Protein AF-A0A553XWP9-F1 (afdb_monomer)

Mean predicted aligned error: 7.59 Å

pLDDT: mean 85.38, std 12.14, range [38.75, 96.44]

Secondary structure (DSSP, 8-state):
---PPPPHHHHHHHHHHHHHHHHHHHHHHHHHHHHHHHHHHHHHHHHHH--STTHHHHHHHHHHHHHHHHHHHHHHHHHHHHHHHHHHHHHHHHHHHHHHTT-

Radius of gyration: 22.47 Å; Cα contacts (8 Å, |Δi|>4): 25; chains: 1; bounding box: 47×30×66 Å

Organism: NCBI:txid2595054

Sequence (103 aa):
MASRSFTLNEFRIELDRLHDTIGTVGGCTAAIEADIAAVKEAFRLAEAVWQSPSSATFSGLQREFSDHMDTLVTLLHEMKRRMKAAYDMYHEVETKNTKNFHK

Solvent-accessible surface area (backbone atoms only — not comparable to full-atom values): 5866 Å² total; per-residue (Å²): 132,85,81,78,83,70,51,73,65,57,49,51,52,52,50,52,52,49,52,54,48,49,51,51,52,51,53,53,48,54,51,52,52,51,52,50,50,52,50,53,50,52,51,54,58,50,57,75,71,53,88,53,93,59,45,67,61,52,56,49,51,58,47,55,51,48,56,55,49,53,51,50,52,51,53,50,51,51,52,51,51,51,53,49,53,52,50,54,53,52,52,49,51,50,56,53,50,59,61,61,76,74,116

Nearest PDB structures (foldseek):
  3fav-assembly2_C  TM=9.329E-01  e=2.638E-02  Mycobacterium tuberculosis H37Rv
  4lws-assembly3_A  TM=8.725E-01  e=1.020E-01  Thermomonospora curvata DSM 43183
  8qhx-assembly1_D  TM=4.657E-01  e=2.209E+00  Synechocystis sp. PCC 6803
  8tgd-assembly1_B  TM=4.593E-01  e=5.555E+00  Homo sapiens
  5ul1-assembly1_B  TM=3.954E-01  e=4.912E+00  Homo sapiens

Foldseek 3Di:
DDPDDDDLVRLVVVLVVLVVVLVVLVVVLVVLVVVLVVVLVVLVVCLVPDPDPCSVVSVVVSVVSVVVSVVVSVVSVVVSVVSVVVSVVSVVVSVVVVVVVVD

InterPro domains:
  IPR010310 Type VII secretion system ESAT-6-like [PF06013] (11-94)
  IPR036689 ESAT-6-like superfamily [SSF140453] (10-102)

Structure (mmCIF, N/CA/C/O backbone):
data_AF-A0A553XWP9-F1
#
_entry.id   AF-A0A553XWP9-F1
#
loop_
_atom_site.group_PDB
_atom_site.id
_atom_site.type_symbol
_atom_site.label_atom_id
_atom_site.label_alt_id
_atom_site.label_comp_id
_atom_site.label_asym_id
_atom_site.label_entity_id
_atom_site.label_seq_id
_atom_site.pdbx_PDB_ins_code
_atom_site.Cartn_x
_atom_site.Cartn_y
_atom_site.Cartn_z
_atom_site.occupancy
_atom_site.B_iso_or_equiv
_atom_site.auth_seq_id
_atom_site.auth_comp_id
_atom_site.auth_asym_id
_atom_site.auth_atom_id
_atom_site.pdbx_PDB_model_num
ATOM 1 N N . MET A 1 1 ? -18.083 24.447 15.987 1.00 38.75 1 MET A N 1
ATOM 2 C CA . MET A 1 1 ? -18.414 23.149 15.363 1.00 38.75 1 MET A CA 1
ATOM 3 C C . MET A 1 1 ? -19.050 22.293 16.439 1.00 38.75 1 MET A C 1
ATOM 5 O O . MET A 1 1 ? -18.400 22.062 17.448 1.00 38.75 1 MET A O 1
ATOM 9 N N . ALA A 1 2 ? -20.334 21.956 16.313 1.00 43.81 2 ALA A N 1
ATOM 10 C CA . ALA A 1 2 ? -21.024 21.174 17.335 1.00 43.81 2 ALA A CA 1
ATOM 11 C C . ALA A 1 2 ? -20.480 19.739 17.327 1.00 43.81 2 ALA A C 1
ATOM 13 O O . ALA A 1 2 ? -20.570 19.052 16.310 1.00 43.81 2 ALA A O 1
ATOM 14 N N . SER A 1 3 ? -19.894 19.310 18.443 1.00 56.25 3 SER A N 1
ATOM 15 C CA . SER A 1 3 ? -19.486 17.928 18.674 1.00 56.25 3 SER A CA 1
ATOM 16 C C . SER A 1 3 ? -20.744 17.065 18.682 1.00 56.25 3 SER A C 1
ATOM 18 O O . SER A 1 3 ? -21.498 17.067 19.654 1.00 56.25 3 SER A O 1
ATOM 20 N N . ARG A 1 4 ? -21.030 16.387 17.569 1.00 68.56 4 ARG A N 1
ATOM 21 C CA . ARG A 1 4 ? -22.144 15.442 17.500 1.00 68.56 4 ARG A CA 1
ATOM 22 C C . ARG A 1 4 ? -21.849 14.314 18.489 1.00 68.56 4 ARG A C 1
ATOM 24 O O . ARG A 1 4 ? -20.827 13.644 18.370 1.00 68.56 4 ARG A O 1
ATOM 31 N N . SER A 1 5 ? -22.708 14.158 19.493 1.00 70.19 5 SER A N 1
ATOM 32 C CA . SER A 1 5 ? -22.655 13.011 20.398 1.00 70.19 5 SER A CA 1
ATOM 33 C C . SER A 1 5 ? -23.122 11.784 19.610 1.00 70.19 5 SER A C 1
ATOM 35 O O . SER A 1 5 ? -24.181 11.817 18.984 1.00 70.19 5 SER A O 1
ATOM 37 N N . PHE A 1 6 ? -22.278 10.755 19.566 1.00 73.38 6 PHE A N 1
ATOM 38 C CA . PHE A 1 6 ? -22.613 9.461 18.983 1.00 73.38 6 PHE A CA 1
ATOM 39 C C . PHE A 1 6 ? -23.277 8.588 20.045 1.00 73.38 6 PHE A C 1
ATOM 41 O O . PHE A 1 6 ? -22.828 8.541 21.193 1.00 73.38 6 PHE A O 1
ATOM 48 N N . THR A 1 7 ? -24.316 7.852 19.659 1.00 83.69 7 THR A N 1
ATOM 49 C CA . THR A 1 7 ? -24.782 6.715 20.456 1.00 83.69 7 THR A CA 1
ATOM 50 C C . THR A 1 7 ? -23.754 5.580 20.397 1.00 83.69 7 THR A C 1
ATOM 52 O O . THR A 1 7 ? -22.988 5.468 19.439 1.00 83.69 7 THR A O 1
ATOM 55 N N . LEU A 1 8 ? -23.748 4.693 21.399 1.00 80.62 8 LEU A N 1
ATOM 56 C CA . LEU A 1 8 ? -22.857 3.521 21.411 1.00 80.62 8 LEU A CA 1
ATOM 57 C C . LEU A 1 8 ? -23.034 2.637 20.166 1.00 80.62 8 LEU A C 1
ATOM 59 O O . LEU A 1 8 ? -22.059 2.111 19.641 1.00 80.62 8 LEU A O 1
ATOM 63 N N . ASN A 1 9 ? -24.268 2.504 19.674 1.00 83.06 9 ASN A N 1
ATOM 64 C CA . ASN A 1 9 ? -24.553 1.705 18.485 1.00 83.06 9 ASN A CA 1
ATOM 65 C C . ASN A 1 9 ? -23.989 2.354 17.211 1.00 83.06 9 ASN A C 1
ATOM 67 O O . ASN A 1 9 ? -23.373 1.675 16.398 1.00 83.06 9 ASN A O 1
ATOM 71 N N . GLU A 1 10 ? -24.144 3.673 17.053 1.00 84.56 10 GLU A N 1
ATOM 72 C CA . GLU A 1 10 ? -23.542 4.390 15.922 1.00 84.56 10 GLU A CA 1
ATOM 73 C C . GLU A 1 10 ? -22.011 4.329 15.977 1.00 84.56 10 GLU A C 1
ATOM 75 O O . GLU A 1 10 ? -21.379 4.119 14.949 1.00 84.56 10 GLU A O 1
ATOM 80 N N . PHE A 1 11 ? -21.412 4.440 17.166 1.00 83.44 11 PHE A N 1
ATOM 81 C CA . PHE A 1 11 ? -19.965 4.297 17.331 1.00 83.44 11 PHE A CA 1
ATOM 82 C C . PHE A 1 11 ? -19.463 2.914 16.893 1.00 83.44 11 PHE A C 1
ATOM 84 O O . PHE A 1 11 ? -18.469 2.831 16.173 1.00 83.44 11 PHE A O 1
ATOM 91 N N . ARG A 1 12 ? -20.172 1.835 17.257 1.00 84.50 12 ARG A N 1
ATOM 92 C CA . ARG A 1 12 ? -19.813 0.472 16.839 1.00 84.50 12 ARG A CA 1
ATOM 93 C C . ARG A 1 12 ? -19.933 0.274 15.326 1.00 84.50 12 ARG A C 1
ATOM 95 O O . ARG A 1 12 ? -19.038 -0.294 14.714 1.00 84.50 12 ARG A O 1
ATOM 102 N N . ILE A 1 13 ? -20.991 0.810 14.711 1.00 87.19 13 ILE A N 1
ATOM 103 C CA . ILE A 1 13 ? -21.169 0.785 13.249 1.00 87.19 13 ILE A CA 1
ATOM 104 C C . ILE A 1 13 ? -20.021 1.516 12.540 1.00 87.19 13 ILE A C 1
ATOM 106 O O . ILE A 1 13 ? -19.508 1.028 11.536 1.00 87.19 13 ILE A O 1
ATOM 110 N N . GLU A 1 14 ? -19.608 2.684 13.037 1.00 87.44 14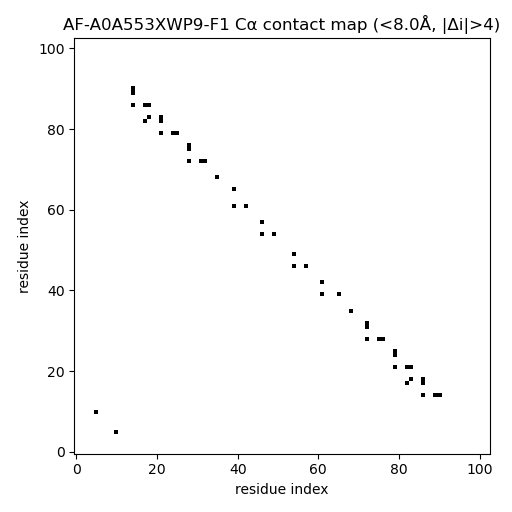 GLU A N 1
ATOM 111 C CA . GLU A 1 14 ? -18.485 3.430 12.456 1.00 87.44 14 GLU A CA 1
ATOM 112 C C . GLU A 1 14 ? -17.141 2.705 12.645 1.00 87.44 14 GLU A C 1
ATOM 114 O O . GLU A 1 14 ? -16.300 2.732 11.745 1.00 87.44 14 GLU A O 1
ATOM 119 N N . LEU A 1 15 ? -16.947 2.004 13.768 1.00 89.00 15 LEU A N 1
ATOM 120 C CA . LEU A 1 15 ? -15.781 1.144 13.992 1.00 89.00 15 LEU A CA 1
ATOM 121 C C . LEU A 1 15 ? -15.716 -0.027 13.002 1.00 89.00 15 LEU A C 1
ATOM 123 O O . LEU A 1 15 ? -14.658 -0.263 12.414 1.00 89.00 15 LEU A O 1
ATOM 127 N N . ASP A 1 16 ? -16.838 -0.711 12.773 1.00 89.50 16 ASP A N 1
ATOM 128 C CA . ASP A 1 16 ? -16.931 -1.802 11.796 1.00 89.50 16 ASP A CA 1
ATOM 129 C C . ASP A 1 16 ? -16.653 -1.284 10.372 1.00 89.50 16 ASP A C 1
ATOM 131 O O . ASP A 1 16 ? -15.844 -1.850 9.636 1.00 89.50 16 ASP A O 1
ATOM 135 N N . ARG A 1 17 ? -17.221 -0.127 10.003 1.00 91.56 17 ARG A N 1
ATOM 136 C CA . ARG A 1 17 ? -16.946 0.532 8.710 1.00 91.56 17 ARG A CA 1
ATOM 137 C C . ARG A 1 17 ? -15.474 0.893 8.534 1.00 91.56 17 ARG A C 1
ATOM 139 O O . ARG A 1 17 ? -14.930 0.756 7.434 1.00 91.56 17 ARG A O 1
ATOM 146 N N . LEU A 1 18 ? -14.818 1.368 9.594 1.00 90.62 18 LEU A N 1
ATOM 147 C CA . LEU A 1 18 ? -13.384 1.654 9.571 1.00 90.62 18 LEU A CA 1
ATOM 148 C C . LEU A 1 18 ? -12.576 0.367 9.357 1.00 90.62 18 LEU A C 1
ATOM 150 O O . LEU A 1 18 ? -11.628 0.374 8.571 1.00 90.62 18 LEU A O 1
ATOM 154 N N . HIS A 1 19 ? -12.965 -0.7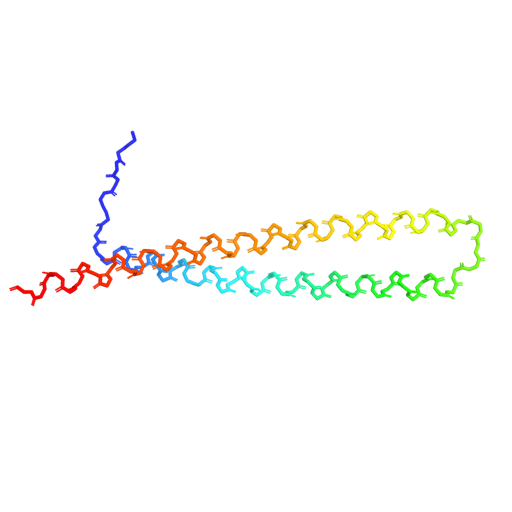35 10.000 1.00 91.81 19 HIS A N 1
ATOM 155 C CA . HIS A 1 19 ? -12.338 -2.041 9.804 1.00 91.81 19 HIS A CA 1
ATOM 156 C C . HIS A 1 19 ? -12.446 -2.527 8.349 1.00 91.81 19 HIS A C 1
ATOM 158 O O . HIS A 1 19 ? -11.431 -2.864 7.733 1.00 91.81 19 HIS A O 1
ATOM 164 N N . ASP A 1 20 ? -13.643 -2.470 7.765 1.00 92.69 20 ASP A N 1
ATOM 165 C CA . ASP A 1 20 ? -13.884 -2.848 6.366 1.00 92.69 20 ASP A CA 1
ATOM 166 C C . ASP A 1 20 ? -13.090 -1.970 5.388 1.00 92.69 20 ASP A C 1
ATOM 168 O O . ASP A 1 20 ? -12.515 -2.448 4.402 1.00 92.69 20 ASP A O 1
ATOM 172 N N . THR A 1 21 ? -13.001 -0.672 5.687 1.00 91.88 21 THR A N 1
ATOM 173 C CA . THR A 1 21 ? -12.214 0.283 4.899 1.00 91.88 21 THR A CA 1
ATOM 174 C C . THR A 1 21 ? -10.723 -0.050 4.956 1.00 91.88 21 THR A C 1
ATOM 176 O O . THR A 1 21 ? -10.055 -0.033 3.921 1.00 91.88 21 THR A O 1
ATOM 179 N N . ILE A 1 22 ? -10.190 -0.420 6.129 1.00 92.94 22 ILE A N 1
ATOM 180 C CA . ILE A 1 22 ? -8.803 -0.895 6.273 1.00 92.94 22 ILE A CA 1
ATOM 181 C C . ILE A 1 22 ? -8.568 -2.135 5.406 1.00 92.94 22 ILE A C 1
ATOM 183 O O . ILE A 1 22 ? -7.533 -2.219 4.740 1.00 92.94 22 ILE A O 1
ATOM 187 N N . GLY A 1 23 ? -9.516 -3.077 5.393 1.00 93.06 23 GLY A N 1
ATOM 188 C CA . GLY A 1 23 ? -9.460 -4.268 4.546 1.00 93.06 23 GLY A CA 1
ATOM 189 C C . GLY A 1 23 ? -9.416 -3.917 3.058 1.00 93.06 23 GLY A C 1
ATOM 190 O O . GLY A 1 23 ? -8.517 -4.360 2.343 1.00 93.06 23 GLY A O 1
ATOM 191 N N . THR A 1 24 ? -10.327 -3.051 2.615 1.00 93.69 24 THR A N 1
ATOM 192 C CA . THR A 1 24 ? -10.427 -2.597 1.219 1.00 93.69 24 THR A CA 1
ATOM 193 C C . THR A 1 24 ? -9.152 -1.889 0.766 1.00 93.69 24 THR A C 1
ATOM 195 O O . THR A 1 24 ? -8.554 -2.267 -0.240 1.00 93.69 24 THR A O 1
ATOM 198 N N . VAL A 1 25 ? -8.674 -0.908 1.539 1.00 90.75 25 VAL A N 1
ATOM 199 C CA . VAL A 1 25 ? -7.421 -0.195 1.246 1.00 90.75 25 VAL A CA 1
ATOM 200 C C . VAL A 1 25 ? -6.237 -1.155 1.253 1.00 90.75 25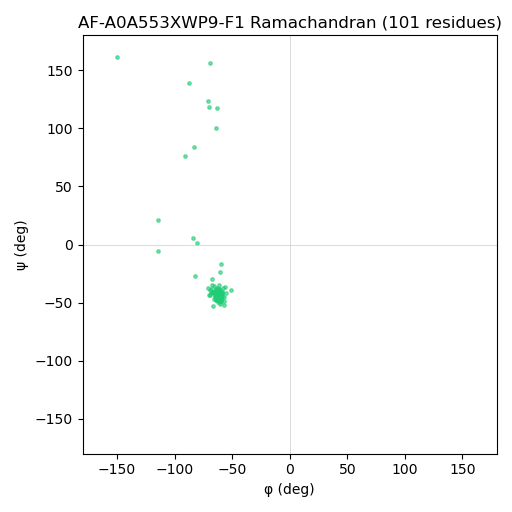 VAL A C 1
ATOM 202 O O . VAL A 1 25 ? -5.355 -1.042 0.404 1.00 90.75 25 VAL A O 1
ATOM 205 N N . GLY A 1 26 ? -6.209 -2.114 2.182 1.00 92.69 26 GLY A N 1
ATOM 206 C CA . GLY A 1 26 ? -5.187 -3.155 2.222 1.00 92.69 26 GLY A CA 1
ATOM 207 C C . GLY A 1 26 ? -5.149 -3.985 0.938 1.00 92.69 26 GLY A C 1
ATOM 208 O O . GLY A 1 26 ? -4.067 -4.186 0.392 1.00 92.69 26 GLY A O 1
ATOM 209 N N . GLY A 1 27 ? -6.312 -4.404 0.433 1.00 92.75 27 GLY A N 1
ATOM 210 C CA . GLY A 1 27 ? -6.430 -5.130 -0.833 1.00 92.75 27 GLY A CA 1
ATOM 211 C C . GLY A 1 27 ? -5.991 -4.296 -2.038 1.00 92.75 27 GLY A C 1
ATOM 212 O O . GLY A 1 27 ? -5.176 -4.754 -2.835 1.00 92.75 27 GLY A O 1
ATOM 213 N N . CYS A 1 28 ? -6.458 -3.048 -2.140 1.00 91.88 28 CYS A N 1
ATOM 214 C CA . CYS A 1 28 ? -6.046 -2.139 -3.213 1.00 91.88 28 CYS A CA 1
ATOM 215 C C . CYS A 1 28 ? -4.540 -1.846 -3.184 1.00 91.88 28 CYS A C 1
ATOM 217 O O . CYS A 1 28 ? -3.913 -1.792 -4.235 1.00 91.88 28 CYS A O 1
ATOM 219 N N . THR A 1 29 ? -3.950 -1.695 -1.993 1.00 92.69 29 THR A N 1
ATOM 220 C CA . THR A 1 29 ? -2.503 -1.476 -1.837 1.00 92.69 29 THR A CA 1
ATOM 221 C C . THR A 1 29 ? -1.715 -2.665 -2.382 1.00 92.69 29 THR A C 1
ATOM 223 O O . THR A 1 29 ? -0.813 -2.469 -3.188 1.00 92.69 29 THR A O 1
ATOM 226 N N . ALA A 1 30 ? -2.104 -3.891 -2.021 1.00 93.94 30 ALA A N 1
ATOM 227 C CA . ALA A 1 30 ? -1.442 -5.101 -2.508 1.00 93.94 30 ALA A CA 1
ATOM 228 C C . ALA A 1 30 ? -1.565 -5.271 -4.035 1.00 93.94 30 ALA A C 1
ATOM 230 O O . ALA A 1 30 ? -0.617 -5.702 -4.687 1.00 93.94 30 ALA A O 1
ATOM 231 N N . ALA A 1 31 ? -2.714 -4.908 -4.616 1.00 95.38 31 ALA A N 1
ATOM 232 C CA . ALA A 1 31 ? -2.896 -4.924 -6.067 1.00 95.38 31 ALA A CA 1
ATOM 233 C C . ALA A 1 31 ? -1.964 -3.920 -6.769 1.00 95.38 31 ALA A C 1
ATOM 235 O O . ALA A 1 31 ? -1.270 -4.284 -7.713 1.00 95.38 31 ALA A O 1
ATOM 236 N N . ILE A 1 32 ? -1.879 -2.688 -6.255 1.00 93.88 32 ILE A N 1
ATOM 237 C CA . ILE A 1 32 ? -0.984 -1.650 -6.787 1.00 93.88 32 ILE A CA 1
ATOM 238 C C . ILE A 1 32 ? 0.484 -2.089 -6.699 1.00 93.88 32 ILE A C 1
ATOM 240 O O . ILE A 1 32 ? 1.239 -1.900 -7.648 1.00 93.88 32 ILE A O 1
ATOM 244 N N . GLU A 1 33 ? 0.902 -2.702 -5.589 1.00 94.94 33 GLU A N 1
ATOM 245 C CA . GLU A 1 33 ? 2.262 -3.237 -5.443 1.00 94.94 33 GLU A CA 1
ATOM 246 C C . GLU A 1 33 ? 2.580 -4.315 -6.485 1.00 94.94 33 GLU A C 1
ATOM 248 O O . GLU A 1 33 ? 3.670 -4.312 -7.064 1.00 94.94 33 GLU A O 1
ATOM 253 N N . ALA A 1 34 ? 1.627 -5.212 -6.754 1.00 96.12 34 ALA A N 1
ATOM 254 C CA . ALA A 1 34 ? 1.776 -6.237 -7.779 1.00 96.12 34 ALA A CA 1
ATOM 255 C C . ALA A 1 34 ? 1.912 -5.624 -9.184 1.00 96.12 34 ALA A C 1
ATOM 257 O O . ALA A 1 34 ? 2.801 -6.021 -9.941 1.00 96.12 34 ALA A O 1
ATOM 258 N N . ASP A 1 35 ? 1.099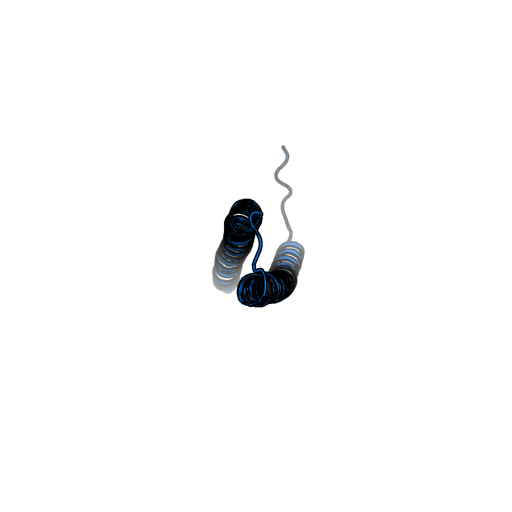 -4.616 -9.508 1.00 96.44 35 ASP A N 1
ATOM 259 C CA . ASP A 1 35 ? 1.162 -3.908 -10.791 1.00 96.44 35 ASP A CA 1
ATOM 260 C C . ASP A 1 35 ? 2.497 -3.166 -10.965 1.00 96.44 35 ASP A C 1
ATOM 262 O O . ASP A 1 35 ? 3.136 -3.252 -12.016 1.00 96.44 35 ASP A O 1
ATOM 266 N N . ILE A 1 36 ? 2.980 -2.488 -9.917 1.00 95.19 36 ILE A N 1
ATOM 267 C CA . ILE A 1 36 ? 4.290 -1.820 -9.917 1.00 95.19 36 ILE A CA 1
ATOM 268 C C . ILE A 1 36 ? 5.410 -2.833 -10.165 1.00 95.19 36 ILE A C 1
ATOM 270 O O . ILE A 1 36 ? 6.308 -2.571 -10.969 1.00 95.19 36 ILE A O 1
ATOM 274 N N . ALA A 1 37 ? 5.370 -3.988 -9.496 1.00 94.31 37 ALA A N 1
ATOM 275 C CA . ALA A 1 37 ? 6.363 -5.040 -9.678 1.00 94.31 37 ALA A CA 1
ATOM 276 C C . ALA A 1 37 ? 6.366 -5.574 -11.119 1.00 94.31 37 ALA A C 1
ATOM 278 O O . ALA A 1 37 ? 7.437 -5.744 -11.705 1.00 94.31 37 ALA A O 1
ATOM 279 N N . ALA A 1 38 ? 5.187 -5.763 -11.718 1.00 96.44 38 ALA A N 1
ATOM 280 C CA . ALA A 1 38 ? 5.059 -6.189 -13.108 1.00 96.44 38 ALA A CA 1
ATOM 281 C C . ALA A 1 38 ? 5.660 -5.166 -14.088 1.00 96.44 38 ALA A C 1
ATOM 283 O O . ALA A 1 38 ? 6.380 -5.544 -15.013 1.00 96.44 38 ALA A O 1
ATOM 284 N N . VAL A 1 39 ? 5.430 -3.867 -13.867 1.00 94.31 39 VAL A N 1
ATOM 285 C CA . VAL A 1 39 ? 6.017 -2.810 -14.708 1.00 94.31 39 VAL A CA 1
ATOM 286 C C . VAL A 1 39 ? 7.535 -2.717 -14.521 1.00 94.31 39 VAL A C 1
ATOM 288 O O . VAL A 1 39 ? 8.262 -2.604 -15.509 1.00 94.31 39 VAL A O 1
ATOM 291 N N . LYS A 1 40 ? 8.042 -2.817 -13.284 1.00 92.50 40 LYS A N 1
ATOM 292 C CA . LYS A 1 40 ? 9.493 -2.857 -13.014 1.00 92.50 40 LYS A CA 1
ATOM 293 C C . LYS A 1 40 ? 10.160 -4.039 -13.728 1.00 92.50 40 LYS A C 1
ATOM 295 O O . LYS A 1 40 ? 11.226 -3.869 -14.319 1.00 92.50 40 LYS A O 1
ATOM 300 N N . GLU A 1 41 ? 9.520 -5.207 -13.733 1.00 93.31 41 GLU A N 1
ATOM 301 C CA . GLU A 1 41 ? 10.017 -6.377 -14.464 1.00 93.31 41 GLU A CA 1
ATOM 302 C C . GLU A 1 41 ? 9.989 -6.161 -15.983 1.00 93.31 41 GLU A C 1
ATOM 304 O O . GLU A 1 41 ? 10.957 -6.487 -16.670 1.00 93.31 41 GLU A O 1
ATOM 309 N N . ALA A 1 42 ? 8.937 -5.537 -16.518 1.00 92.25 42 ALA A N 1
ATOM 310 C CA . ALA A 1 42 ? 8.874 -5.181 -17.933 1.00 92.25 42 ALA A CA 1
ATOM 311 C C . ALA A 1 42 ? 10.008 -4.221 -18.341 1.00 92.25 42 ALA A C 1
ATOM 313 O O . ALA A 1 42 ? 10.635 -4.429 -19.383 1.00 92.25 42 ALA A O 1
ATOM 314 N N . PHE A 1 43 ? 10.331 -3.220 -17.510 1.00 90.31 43 PHE A N 1
ATOM 315 C CA . PHE A 1 43 ? 11.484 -2.346 -17.748 1.00 90.31 43 PHE A CA 1
ATOM 316 C C . PHE A 1 43 ? 12.801 -3.125 -17.762 1.00 90.31 43 PHE A C 1
ATOM 318 O O . PHE A 1 43 ? 13.594 -2.955 -18.686 1.00 90.31 43 PHE A O 1
ATOM 325 N N . ARG A 1 44 ? 13.006 -4.026 -16.794 1.00 89.00 44 ARG A N 1
ATOM 326 C CA . ARG A 1 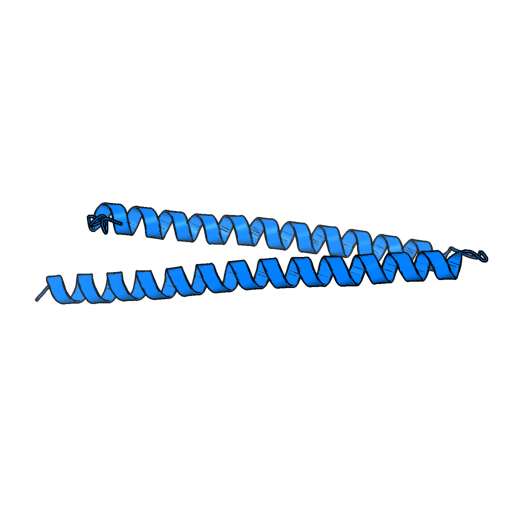44 ? 14.208 -4.869 -16.713 1.00 89.00 44 ARG A CA 1
ATOM 327 C C . ARG A 1 44 ? 14.384 -5.747 -17.957 1.00 89.00 44 ARG A C 1
ATOM 329 O O . ARG A 1 44 ? 15.493 -5.889 -18.468 1.00 89.00 44 ARG A O 1
ATOM 336 N N . LEU A 1 45 ? 13.297 -6.344 -18.448 1.00 90.31 45 LEU A N 1
ATOM 337 C CA . LEU A 1 45 ? 13.315 -7.172 -19.657 1.00 90.31 45 LEU A CA 1
ATOM 338 C C . LEU A 1 45 ? 13.610 -6.347 -20.912 1.00 90.31 45 LEU A C 1
ATOM 340 O O . LEU A 1 45 ? 14.374 -6.794 -21.766 1.00 90.31 45 LEU A O 1
ATOM 344 N N . ALA A 1 46 ? 13.036 -5.148 -21.016 1.00 87.31 46 ALA A N 1
ATOM 345 C CA . ALA A 1 46 ? 13.309 -4.241 -22.123 1.00 87.31 46 ALA A CA 1
ATOM 346 C C . ALA A 1 46 ? 14.772 -3.769 -22.120 1.00 87.31 46 ALA A C 1
ATOM 348 O O . ALA A 1 46 ? 15.415 -3.812 -23.166 1.00 87.31 46 ALA A O 1
ATOM 349 N N . GLU A 1 47 ? 15.330 -3.410 -20.958 1.00 84.69 47 GLU A N 1
ATOM 350 C CA . GLU A 1 47 ? 16.741 -3.021 -20.816 1.00 84.69 47 GLU A CA 1
ATOM 351 C C . GLU A 1 47 ? 17.692 -4.107 -21.337 1.00 84.69 47 GLU A C 1
ATOM 353 O O . GLU A 1 47 ? 18.640 -3.810 -22.062 1.00 84.69 47 GLU A O 1
ATOM 358 N N . ALA A 1 48 ? 17.400 -5.378 -21.035 1.00 84.62 48 ALA A N 1
ATOM 359 C CA . ALA A 1 48 ? 18.245 -6.512 -21.405 1.00 84.62 48 ALA A CA 1
ATOM 360 C C . ALA A 1 48 ? 18.438 -6.686 -22.924 1.00 84.62 48 ALA A C 1
ATOM 362 O O . ALA A 1 48 ? 19.420 -7.293 -23.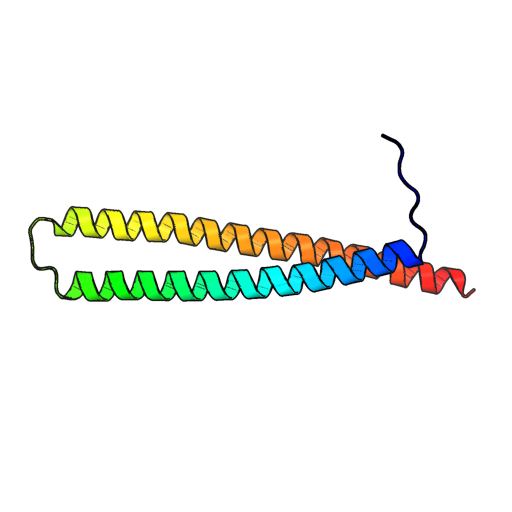354 1.00 84.62 48 ALA A O 1
ATOM 363 N N . VAL A 1 49 ? 17.515 -6.169 -23.738 1.00 84.31 49 VAL A N 1
ATOM 364 C CA . VAL A 1 49 ? 17.549 -6.288 -25.205 1.00 84.31 49 VAL A CA 1
ATOM 365 C C . VAL A 1 49 ? 17.742 -4.942 -25.912 1.00 84.31 49 VAL A C 1
ATOM 367 O O . VAL A 1 49 ? 17.920 -4.908 -27.131 1.00 84.31 49 VAL A O 1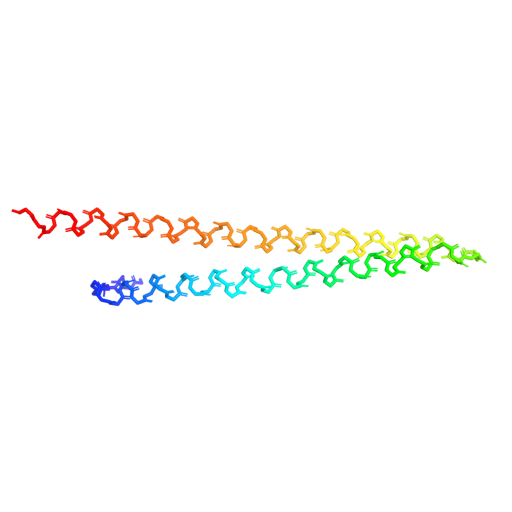
ATOM 370 N N . TRP A 1 50 ? 17.739 -3.827 -25.175 1.00 78.81 50 TRP A N 1
ATOM 371 C CA . TRP A 1 50 ? 17.803 -2.481 -25.743 1.00 78.81 50 TRP A CA 1
ATOM 372 C C . TRP A 1 50 ? 19.243 -2.049 -26.048 1.00 78.81 50 TRP A C 1
ATOM 374 O O . TRP A 1 50 ? 19.884 -1.324 -25.289 1.00 78.81 50 TRP A O 1
ATOM 384 N N . GLN A 1 51 ? 19.756 -2.453 -27.210 1.00 71.56 51 GLN A N 1
ATOM 385 C CA . GLN A 1 51 ? 21.058 -2.005 -27.718 1.00 71.56 51 GLN A CA 1
ATOM 386 C C . GLN A 1 51 ? 20.909 -0.750 -28.589 1.00 71.56 51 GLN A C 1
ATOM 388 O O . GLN A 1 51 ? 20.949 -0.824 -29.816 1.00 71.56 51 GLN A O 1
ATOM 393 N N . SER A 1 52 ? 20.703 0.423 -27.981 1.00 76.62 52 SER A N 1
ATOM 394 C CA . SER A 1 52 ? 20.725 1.679 -28.746 1.00 76.62 52 SER A CA 1
ATOM 395 C C . SER A 1 52 ? 21.199 2.899 -27.937 1.00 76.62 52 SER A C 1
ATOM 397 O O . SER A 1 52 ? 21.164 2.872 -26.703 1.00 76.62 52 SER A O 1
ATOM 399 N N . PRO A 1 53 ? 21.615 3.995 -28.611 1.00 68.69 53 PRO A N 1
ATOM 400 C CA . PRO A 1 53 ? 22.109 5.220 -27.969 1.00 68.69 53 PRO A CA 1
ATOM 401 C C . PRO A 1 53 ? 21.107 5.908 -27.028 1.00 68.69 53 PRO A C 1
ATOM 403 O O . PRO A 1 53 ? 21.507 6.729 -26.208 1.00 68.69 53 PRO A O 1
ATOM 406 N N . SER A 1 54 ? 19.813 5.579 -27.115 1.00 73.75 54 SER A N 1
ATOM 407 C CA . SER A 1 54 ? 18.762 6.089 -26.223 1.00 73.75 54 SER A CA 1
ATOM 408 C C . SER A 1 54 ? 18.636 5.316 -24.902 1.00 73.75 54 SER A C 1
ATOM 410 O O . SER A 1 54 ? 17.760 5.631 -24.097 1.00 73.75 54 SER A O 1
ATOM 412 N N . SER A 1 55 ? 19.529 4.355 -24.632 1.00 74.19 55 SER A N 1
ATOM 413 C CA . SER A 1 55 ? 19.609 3.630 -23.353 1.00 74.19 55 SER A CA 1
ATOM 414 C C . SER A 1 55 ? 19.653 4.575 -22.140 1.00 74.19 55 SER A C 1
ATOM 416 O O . SER A 1 55 ? 18.933 4.349 -21.175 1.00 74.19 55 SER A O 1
ATOM 418 N N . ALA A 1 56 ? 20.374 5.702 -22.219 1.00 76.38 56 ALA A N 1
ATOM 419 C CA . ALA A 1 56 ? 20.432 6.677 -21.124 1.00 76.38 56 ALA A CA 1
ATOM 420 C C . ALA A 1 56 ? 19.063 7.302 -20.784 1.00 76.38 56 ALA A C 1
ATOM 422 O O . ALA A 1 56 ? 18.743 7.500 -19.612 1.00 76.38 56 ALA A O 1
ATOM 423 N N . THR A 1 57 ? 18.235 7.591 -21.794 1.00 81.75 57 THR A N 1
ATOM 424 C CA . THR A 1 57 ? 16.871 8.113 -21.597 1.00 81.75 57 THR A CA 1
ATOM 425 C C . THR A 1 57 ? 15.963 7.050 -20.983 1.00 81.75 57 THR A C 1
ATOM 427 O O . THR A 1 57 ? 15.163 7.355 -20.102 1.00 81.75 57 THR A O 1
ATOM 430 N N . PHE A 1 58 ? 16.121 5.795 -21.407 1.00 84.31 58 PHE A N 1
ATOM 431 C CA . PHE A 1 58 ? 15.373 4.665 -20.866 1.00 84.31 58 PHE A CA 1
ATOM 432 C C . PHE A 1 58 ? 15.702 4.411 -19.385 1.00 84.31 58 PHE A C 1
ATOM 434 O O . PHE A 1 58 ? 14.791 4.307 -18.564 1.00 84.31 58 PHE A O 1
ATOM 441 N N . SER A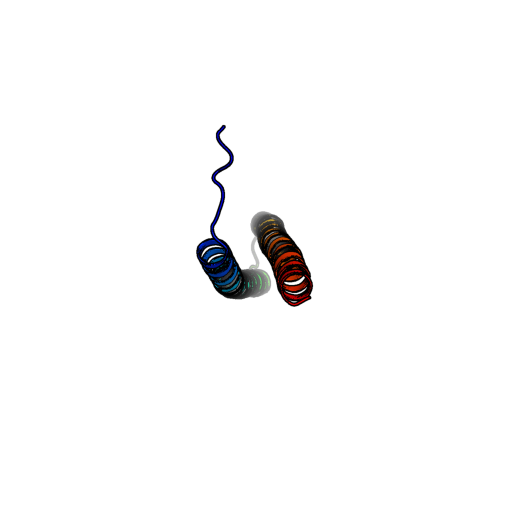 1 59 ? 16.985 4.421 -19.012 1.00 84.06 59 SER A N 1
ATOM 442 C CA . SER A 1 59 ? 17.410 4.299 -17.610 1.00 84.06 59 SER A CA 1
ATOM 443 C C . SER A 1 59 ? 16.885 5.450 -16.738 1.00 84.06 59 SER A C 1
ATOM 445 O O . SER A 1 59 ? 16.560 5.241 -15.569 1.00 84.06 59 SER A O 1
ATOM 447 N N . GLY A 1 60 ? 16.781 6.664 -17.296 1.00 88.12 60 GLY A N 1
ATOM 448 C CA . GLY A 1 60 ? 16.160 7.810 -16.625 1.00 88.12 60 GLY A CA 1
ATOM 449 C C . GLY A 1 60 ? 14.680 7.573 -16.320 1.00 88.12 60 GLY A C 1
ATOM 450 O O . GLY A 1 60 ? 14.264 7.707 -15.171 1.00 88.12 60 GLY A O 1
ATOM 451 N N . LEU A 1 61 ? 13.914 7.123 -17.317 1.00 88.31 61 LEU A N 1
ATOM 452 C CA . LEU A 1 61 ? 12.494 6.796 -17.163 1.00 88.31 61 LEU A CA 1
ATOM 453 C C . LEU A 1 61 ? 12.261 5.689 -16.123 1.00 88.31 61 LEU A C 1
ATOM 455 O O . LEU A 1 61 ? 11.376 5.808 -15.279 1.00 88.31 61 LEU A O 1
ATOM 459 N N . GLN A 1 62 ? 13.064 4.622 -16.158 1.00 90.06 62 GLN A N 1
ATOM 460 C CA . GLN A 1 62 ? 12.967 3.518 -15.200 1.00 90.06 62 GLN A CA 1
ATOM 461 C C . GLN A 1 62 ? 13.219 3.982 -13.759 1.00 90.06 62 GLN A C 1
ATOM 463 O O . GLN A 1 62 ? 12.542 3.522 -12.831 1.00 90.06 62 GLN A O 1
ATOM 468 N N . ARG A 1 63 ? 14.173 4.902 -13.564 1.00 91.31 63 ARG A N 1
ATOM 469 C CA . ARG A 1 63 ? 14.451 5.506 -12.258 1.00 91.31 63 ARG A CA 1
ATOM 470 C C . ARG A 1 63 ? 13.281 6.362 -11.786 1.00 91.31 63 ARG A C 1
ATOM 472 O O . ARG A 1 63 ? 12.766 6.106 -10.707 1.00 91.31 63 ARG A O 1
ATOM 479 N N . GLU A 1 64 ? 12.820 7.304 -12.606 1.00 93.44 64 GLU A N 1
ATOM 480 C CA . GLU A 1 64 ? 11.694 8.178 -12.251 1.00 93.44 64 GLU A CA 1
ATOM 481 C C . GLU A 1 64 ? 10.423 7.381 -11.944 1.00 93.44 64 GLU A C 1
ATOM 483 O O . GLU A 1 64 ? 9.716 7.678 -10.982 1.00 93.44 64 GLU A O 1
ATOM 488 N N . PHE A 1 65 ? 10.137 6.335 -12.725 1.00 93.12 65 PHE A N 1
ATOM 489 C CA . PHE A 1 65 ? 9.031 5.431 -12.428 1.00 93.12 65 PHE A CA 1
ATOM 490 C C . PHE A 1 65 ? 9.211 4.764 -11.061 1.00 93.12 65 PHE A C 1
ATOM 492 O O . PHE A 1 65 ? 8.286 4.769 -10.251 1.00 93.12 65 PHE A O 1
ATOM 499 N N . SER A 1 66 ? 10.397 4.215 -10.789 1.00 91.75 66 SER A N 1
ATOM 500 C CA . SER A 1 66 ? 10.676 3.536 -9.521 1.00 91.75 66 SER A CA 1
ATOM 501 C C . SER A 1 66 ? 10.521 4.479 -8.328 1.00 91.75 66 SER A C 1
ATOM 503 O O . SER A 1 66 ? 9.820 4.127 -7.384 1.00 91.75 66 SER A O 1
ATOM 505 N N . ASP A 1 67 ? 11.071 5.691 -8.407 1.00 95.06 67 ASP A N 1
ATOM 506 C CA . ASP A 1 67 ? 11.026 6.681 -7.327 1.00 95.06 67 ASP A CA 1
ATOM 507 C C . ASP A 1 67 ? 9.585 7.135 -7.022 1.00 95.06 67 ASP A C 1
ATOM 509 O O . ASP A 1 67 ? 9.158 7.191 -5.860 1.00 95.06 67 ASP A O 1
ATOM 513 N N . HIS A 1 68 ? 8.794 7.421 -8.063 1.00 95.44 68 HIS A N 1
ATOM 514 C CA . HIS A 1 68 ? 7.393 7.813 -7.896 1.00 95.44 68 HIS A CA 1
ATOM 515 C C . HIS A 1 68 ? 6.538 6.673 -7.335 1.00 95.44 68 HIS A C 1
ATOM 517 O O . HIS A 1 68 ? 5.689 6.901 -6.470 1.00 95.44 68 HIS A O 1
ATOM 523 N N . MET A 1 69 ? 6.759 5.444 -7.802 1.00 94.44 69 MET A N 1
ATOM 524 C CA . MET A 1 69 ? 6.000 4.286 -7.338 1.00 94.44 69 MET A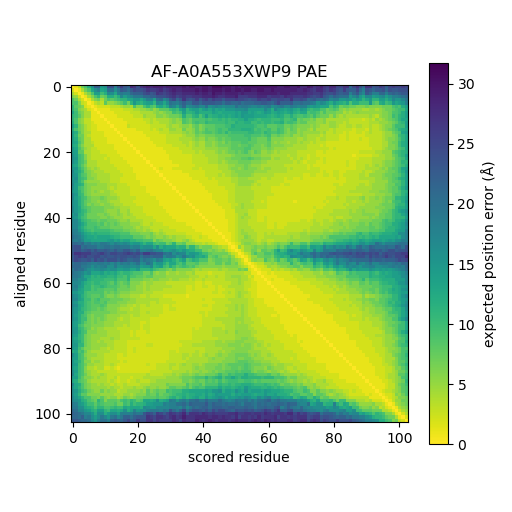 CA 1
ATOM 525 C C . MET A 1 69 ? 6.366 3.886 -5.904 1.00 94.44 69 MET A C 1
ATOM 527 O O . MET A 1 69 ? 5.474 3.574 -5.117 1.00 94.44 69 MET A O 1
ATOM 531 N N . ASP A 1 70 ? 7.637 3.981 -5.512 1.00 92.50 70 ASP A N 1
ATOM 532 C CA . ASP A 1 70 ? 8.069 3.724 -4.131 1.00 92.50 70 ASP A CA 1
ATOM 533 C C . ASP A 1 70 ? 7.494 4.773 -3.162 1.00 92.50 70 ASP A C 1
ATOM 535 O O . ASP A 1 70 ? 7.083 4.453 -2.039 1.00 92.50 70 ASP A O 1
ATOM 539 N N . THR A 1 71 ? 7.373 6.024 -3.621 1.00 95.94 71 THR A N 1
ATOM 540 C CA . THR A 1 71 ? 6.674 7.088 -2.887 1.00 95.94 71 THR A CA 1
ATOM 541 C C . THR A 1 71 ? 5.192 6.754 -2.706 1.00 95.94 71 THR A C 1
ATOM 543 O O . THR A 1 71 ? 4.666 6.862 -1.595 1.00 95.94 71 THR A O 1
ATOM 546 N N . LEU A 1 72 ? 4.513 6.308 -3.768 1.00 94.06 72 LEU A N 1
ATOM 547 C CA . LEU A 1 72 ? 3.106 5.907 -3.709 1.00 94.06 72 LEU A CA 1
ATOM 548 C C . LEU A 1 72 ? 2.884 4.757 -2.716 1.00 94.06 72 LEU A C 1
ATOM 550 O O . LEU A 1 72 ? 2.017 4.861 -1.848 1.00 94.06 72 LEU A O 1
ATOM 554 N N . VAL A 1 73 ? 3.689 3.696 -2.795 1.00 93.12 73 VAL A N 1
ATOM 555 C CA . VAL A 1 73 ? 3.610 2.544 -1.880 1.00 93.12 73 VAL A CA 1
ATOM 556 C C . VAL A 1 73 ? 3.821 2.981 -0.431 1.00 93.12 73 VAL A C 1
ATOM 558 O O . VAL A 1 73 ? 3.069 2.589 0.463 1.00 93.12 73 VAL A O 1
ATOM 561 N N . THR A 1 74 ? 4.788 3.866 -0.192 1.00 94.94 74 THR A N 1
ATOM 562 C CA . THR A 1 74 ? 5.047 4.427 1.140 1.00 94.94 74 THR A CA 1
ATOM 563 C C . THR A 1 74 ? 3.831 5.177 1.691 1.00 94.94 74 THR A C 1
ATOM 565 O O . THR A 1 74 ? 3.457 4.987 2.851 1.00 94.94 74 THR A O 1
ATOM 568 N N . LEU A 1 75 ? 3.172 5.999 0.869 1.00 95.12 75 LEU A N 1
ATOM 569 C CA . LEU A 1 75 ? 1.968 6.736 1.267 1.00 95.12 75 LEU A CA 1
ATOM 570 C C . LEU A 1 75 ? 0.787 5.803 1.566 1.00 95.12 75 LEU A C 1
ATOM 572 O O . LEU A 1 75 ? 0.074 6.014 2.551 1.00 95.12 75 LEU A O 1
ATOM 576 N N . LEU A 1 76 ? 0.599 4.753 0.764 1.00 92.94 76 LEU A N 1
ATOM 577 C CA . LEU A 1 76 ? -0.446 3.748 0.983 1.00 92.94 76 LEU A CA 1
ATOM 578 C C . LEU A 1 76 ? -0.223 2.978 2.292 1.00 92.94 76 LEU A C 1
ATOM 580 O O . LEU A 1 76 ? -1.151 2.819 3.093 1.00 92.94 76 LEU A O 1
ATOM 584 N N . HIS A 1 77 ? 1.020 2.575 2.564 1.00 92.56 77 HIS A N 1
ATOM 585 C CA . HIS A 1 77 ? 1.394 1.951 3.830 1.00 92.56 77 HIS A CA 1
ATOM 586 C C . HIS A 1 77 ? 1.164 2.864 5.029 1.00 92.56 77 HIS A C 1
ATOM 588 O O . HIS A 1 77 ? 0.624 2.422 6.048 1.00 92.56 77 HIS A O 1
ATOM 594 N N . GLU A 1 78 ? 1.512 4.141 4.906 1.00 94.50 78 GLU A N 1
ATOM 595 C CA . GLU A 1 78 ? 1.287 5.114 5.967 1.00 94.50 78 GLU A CA 1
ATOM 596 C C . GLU A 1 78 ? -0.207 5.320 6.244 1.00 94.50 78 GLU A C 1
ATOM 598 O O . GLU A 1 78 ? -0.629 5.344 7.403 1.00 94.50 78 GLU A O 1
ATOM 603 N N . MET A 1 79 ? -1.028 5.404 5.195 1.00 90.44 79 MET A N 1
ATOM 604 C CA . MET A 1 79 ? -2.479 5.517 5.328 1.00 90.44 79 MET A CA 1
ATOM 605 C C . MET A 1 79 ? -3.063 4.299 6.051 1.00 90.44 79 MET A C 1
ATOM 607 O O . MET A 1 79 ? -3.789 4.453 7.036 1.00 90.44 79 MET A O 1
ATOM 611 N N . LYS A 1 80 ? -2.681 3.085 5.635 1.00 92.12 80 LYS A N 1
ATOM 612 C CA . LYS A 1 80 ? -3.081 1.833 6.295 1.00 92.12 80 LYS A CA 1
ATOM 613 C C . LYS A 1 80 ? -2.674 1.810 7.769 1.00 92.12 80 LYS A C 1
ATOM 615 O O . LYS A 1 80 ? -3.490 1.461 8.624 1.00 92.12 80 LYS A O 1
ATOM 620 N N . ARG A 1 81 ? -1.440 2.218 8.080 1.00 93.50 81 ARG A N 1
ATOM 621 C CA . ARG A 1 81 ? -0.921 2.286 9.452 1.00 93.50 81 ARG A CA 1
ATOM 622 C C . ARG A 1 81 ? -1.747 3.230 10.321 1.00 93.50 81 ARG A C 1
ATOM 624 O O . ARG A 1 81 ? -2.129 2.853 11.426 1.00 93.50 81 ARG A O 1
ATOM 631 N N . ARG A 1 82 ? -2.051 4.432 9.825 1.00 93.31 82 ARG A N 1
ATOM 632 C CA . ARG A 1 82 ? -2.844 5.430 10.559 1.00 93.31 82 ARG A CA 1
ATOM 633 C C . ARG A 1 82 ? -4.273 4.966 10.808 1.00 93.31 82 ARG A C 1
ATOM 635 O O . ARG A 1 82 ? -4.755 5.108 11.927 1.00 93.31 82 ARG A O 1
ATOM 642 N N . MET A 1 83 ? -4.925 4.373 9.808 1.00 90.50 83 MET A N 1
ATOM 643 C CA . MET A 1 83 ? -6.273 3.826 9.983 1.00 90.50 83 MET A CA 1
ATOM 644 C C . MET A 1 83 ? -6.287 2.693 11.009 1.00 90.50 83 MET A C 1
ATOM 646 O O . MET A 1 83 ? -7.145 2.680 11.887 1.00 90.50 83 MET A O 1
ATOM 650 N N . LYS A 1 84 ? -5.306 1.781 10.956 1.00 92.56 84 LYS A N 1
ATOM 651 C CA . LYS A 1 84 ? -5.183 0.704 11.942 1.00 92.56 84 LYS A CA 1
ATOM 652 C C . LYS A 1 84 ? -4.955 1.239 13.356 1.00 92.56 84 LYS A C 1
ATOM 654 O O . LYS A 1 84 ? -5.622 0.789 14.277 1.00 92.56 84 LYS A O 1
ATOM 659 N N . ALA A 1 85 ? -4.068 2.219 13.522 1.00 92.25 85 ALA A N 1
ATOM 660 C CA . ALA A 1 85 ? -3.835 2.847 14.820 1.00 92.25 85 ALA A CA 1
ATOM 661 C C . ALA A 1 85 ? -5.105 3.523 15.368 1.00 92.25 85 ALA A C 1
ATOM 663 O O . ALA A 1 85 ? -5.403 3.397 16.554 1.00 92.25 85 ALA A O 1
ATOM 664 N N . ALA A 1 86 ? -5.874 4.200 14.508 1.00 88.56 86 ALA A N 1
ATOM 665 C CA . ALA A 1 86 ? -7.155 4.787 14.889 1.00 88.56 86 ALA A CA 1
ATOM 666 C C . ALA A 1 86 ? -8.163 3.710 15.322 1.00 88.56 86 ALA A C 1
ATOM 668 O O . ALA A 1 86 ? -8.761 3.838 16.387 1.00 88.56 86 ALA A O 1
ATOM 669 N N . TYR A 1 87 ? -8.303 2.632 14.543 1.00 91.69 87 TYR A N 1
ATOM 670 C CA . TYR A 1 87 ? -9.164 1.499 14.887 1.00 91.69 87 TYR A CA 1
ATOM 671 C C . TYR A 1 87 ? -8.777 0.881 16.235 1.00 91.69 87 TYR A C 1
ATOM 673 O O . TYR A 1 87 ? -9.625 0.765 17.115 1.00 91.69 87 TYR A O 1
ATOM 681 N N . ASP A 1 88 ? -7.496 0.546 16.425 1.00 91.06 88 ASP A N 1
ATOM 682 C CA . ASP A 1 88 ? -7.003 -0.095 17.647 1.00 91.06 88 ASP A CA 1
ATOM 683 C C . ASP A 1 88 ? -7.273 0.803 18.878 1.00 91.06 88 ASP A C 1
ATOM 685 O O . ASP A 1 88 ? -7.759 0.322 19.903 1.00 91.06 88 ASP A O 1
ATOM 689 N N . MET A 1 89 ? -7.057 2.121 18.755 1.00 87.94 89 MET A N 1
ATOM 690 C CA . MET A 1 89 ? -7.346 3.102 19.810 1.00 87.94 89 MET A CA 1
ATOM 691 C C . MET A 1 89 ? -8.843 3.182 20.144 1.00 87.94 89 MET A C 1
ATOM 693 O O . MET A 1 89 ? -9.220 3.167 21.317 1.00 87.94 89 MET A O 1
ATOM 697 N N . TYR A 1 90 ? -9.712 3.273 19.137 1.00 87.69 90 TYR A N 1
ATOM 698 C CA . TYR A 1 90 ? -11.156 3.382 19.354 1.00 87.69 90 TYR A CA 1
ATOM 699 C C . TYR A 1 90 ? -11.763 2.088 19.905 1.00 87.69 90 TYR A C 1
ATOM 701 O O . TYR A 1 90 ? -12.586 2.140 20.820 1.00 87.69 90 TYR A O 1
ATOM 709 N N . HIS A 1 91 ? -11.303 0.936 19.423 1.00 88.81 91 HIS A N 1
ATOM 710 C CA . HIS A 1 91 ? -11.705 -0.371 19.930 1.00 88.81 91 HIS A CA 1
ATOM 711 C C . HIS A 1 91 ? -11.266 -0.579 21.393 1.00 88.81 91 HIS A C 1
ATOM 713 O O . HIS A 1 91 ? -12.012 -1.122 22.214 1.00 88.81 91 HIS A O 1
ATOM 719 N N . GLU A 1 92 ? -10.073 -0.104 21.772 1.00 87.50 92 GLU A N 1
ATOM 720 C CA . GLU A 1 92 ? -9.622 -0.131 23.168 1.00 87.50 92 GLU A CA 1
ATOM 721 C C . GLU A 1 92 ? -10.523 0.723 24.075 1.00 87.50 92 GLU A C 1
ATOM 723 O O . GLU A 1 92 ? -10.901 0.285 25.168 1.00 87.50 92 GLU A O 1
ATOM 728 N N . VAL A 1 93 ? -10.904 1.922 23.619 1.00 84.25 93 VAL A N 1
ATOM 729 C CA . VAL A 1 93 ? -11.839 2.802 24.336 1.00 84.25 93 VAL A CA 1
ATOM 730 C C . VAL A 1 93 ? -13.207 2.135 24.498 1.00 84.25 93 VAL A C 1
ATOM 732 O O . VAL A 1 93 ? -13.751 2.139 25.604 1.00 84.25 93 VAL A O 1
ATOM 735 N N . GLU A 1 94 ? -13.741 1.506 23.448 1.00 80.44 94 GLU A N 1
ATOM 736 C CA . GLU A 1 94 ? -14.997 0.745 23.516 1.00 80.44 94 GLU A CA 1
ATOM 737 C C . GLU A 1 94 ? -14.925 -0.364 24.571 1.00 80.44 94 GLU A C 1
ATOM 739 O O . GLU A 1 94 ? -15.793 -0.480 25.442 1.00 80.44 94 GLU A O 1
ATOM 744 N N . THR A 1 95 ? -13.847 -1.149 24.534 1.00 81.88 95 THR A N 1
ATOM 745 C CA . THR A 1 95 ? -13.627 -2.288 25.432 1.00 81.88 95 THR A CA 1
ATOM 746 C C . THR A 1 95 ? -13.494 -1.839 26.889 1.00 81.88 95 THR A C 1
ATOM 748 O O . THR A 1 95 ? -13.968 -2.510 27.807 1.00 81.88 95 THR A O 1
ATOM 751 N N . LYS A 1 96 ? -12.839 -0.701 27.141 1.00 80.69 96 LYS A N 1
ATOM 752 C CA . LYS A 1 96 ? -12.721 -0.127 28.489 1.00 80.69 96 LYS A CA 1
ATOM 753 C C . LYS A 1 96 ? -14.060 0.409 28.993 1.00 80.69 96 LYS A C 1
ATOM 755 O O . LYS A 1 96 ? -14.421 0.146 30.138 1.00 80.69 96 LYS A O 1
ATOM 760 N N . ASN A 1 97 ? -14.811 1.111 28.147 1.00 70.94 97 ASN A N 1
ATOM 761 C CA . ASN A 1 97 ? -16.108 1.670 28.521 1.00 70.94 97 ASN A CA 1
ATOM 762 C C . ASN A 1 97 ? -17.130 0.568 28.820 1.00 70.94 97 ASN A C 1
ATOM 764 O O . ASN A 1 97 ? -17.755 0.594 29.876 1.00 70.94 97 ASN A O 1
ATOM 768 N N . THR A 1 98 ? -17.242 -0.444 27.958 1.00 70.81 98 THR A N 1
ATOM 769 C CA . THR A 1 98 ? -18.135 -1.598 28.178 1.00 70.81 98 THR A CA 1
ATOM 770 C C . THR A 1 98 ? -17.828 -2.339 29.483 1.00 70.81 98 THR A C 1
ATOM 772 O O . THR A 1 98 ? -18.750 -2.710 30.203 1.00 70.81 98 THR A O 1
ATOM 775 N N . LYS A 1 99 ? -16.551 -2.472 29.870 1.00 70.00 99 LYS A N 1
ATOM 776 C CA . LYS A 1 99 ? -16.159 -3.049 31.173 1.00 70.00 99 LYS A CA 1
ATOM 777 C C . LYS A 1 99 ? -16.540 -2.183 32.379 1.00 70.00 99 LYS A C 1
ATOM 779 O O . LYS A 1 99 ? -16.780 -2.730 33.453 1.00 70.00 99 LYS A O 1
ATOM 784 N N . ASN A 1 100 ? -16.592 -0.861 32.223 1.00 60.09 100 ASN A N 1
ATOM 785 C CA . ASN A 1 100 ? -16.947 0.068 33.301 1.00 60.09 100 ASN A CA 1
ATOM 786 C C . ASN A 1 100 ? -18.466 0.201 33.507 1.00 60.09 100 ASN A C 1
ATOM 788 O O . ASN A 1 100 ? -18.888 0.466 34.625 1.00 60.09 100 ASN A O 1
ATOM 792 N N . PHE A 1 101 ? -19.286 -0.024 32.473 1.00 54.47 101 PHE A N 1
ATOM 793 C CA . PHE A 1 101 ? -20.758 -0.004 32.562 1.00 54.47 101 PHE A CA 1
ATOM 794 C C . PHE A 1 101 ? -21.380 -1.304 33.117 1.00 54.47 101 PHE A C 1
ATOM 796 O O . PHE A 1 101 ? -22.602 -1.421 33.196 1.00 54.47 101 PHE A O 1
ATOM 803 N N . HIS A 1 102 ? -20.562 -2.293 33.488 1.00 50.56 102 HIS A N 1
ATOM 804 C CA . HIS A 1 102 ? -21.001 -3.575 34.059 1.00 50.56 102 HIS A CA 1
ATOM 805 C C . HIS A 1 102 ? -20.562 -3.780 35.523 1.00 50.56 102 HIS A C 1
ATOM 807 O O . HIS A 1 102 ? -20.509 -4.915 35.996 1.00 50.56 102 HIS A O 1
ATOM 813 N N . LYS A 1 103 ? -20.252 -2.696 36.244 1.00 42.94 103 LYS A N 1
ATOM 814 C CA . LYS A 1 103 ? -20.113 -2.664 37.709 1.00 42.94 103 LYS A CA 1
ATOM 815 C C . LYS A 1 103 ? -21.205 -1.795 38.312 1.00 42.94 103 LYS A C 1
ATOM 817 O O . LYS A 1 103 ? -21.635 -2.137 39.431 1.00 42.94 103 LYS A O 1
#